Protein AF-A0A333ESK8-F1 (afdb_monomer_lite)

Structure (mmCIF, N/CA/C/O backbone):
data_AF-A0A333ESK8-F1
#
_entry.id   AF-A0A333ESK8-F1
#
loop_
_atom_site.group_PDB
_atom_site.id
_atom_site.type_symbol
_atom_site.label_atom_id
_atom_site.label_alt_id
_atom_site.label_comp_id
_atom_site.label_asym_id
_atom_site.label_entity_id
_atom_site.label_seq_id
_atom_site.pdbx_PDB_ins_code
_atom_site.Cartn_x
_atom_site.Cartn_y
_atom_site.Cartn_z
_atom_site.occupancy
_atom_site.B_iso_or_equiv
_atom_site.auth_seq_id
_atom_site.auth_comp_id
_atom_site.auth_asym_id
_atom_site.auth_atom_id
_atom_site.pdbx_PDB_model_num
ATOM 1 N N . MET A 1 1 ? -0.877 22.057 -12.486 1.00 54.62 1 MET A N 1
ATOM 2 C CA . MET A 1 1 ? -0.727 20.914 -11.568 1.00 54.62 1 MET A CA 1
ATOM 3 C C . MET A 1 1 ? -0.006 19.843 -12.353 1.00 54.62 1 MET A C 1
ATOM 5 O O . MET A 1 1 ? -0.466 19.534 -13.446 1.00 54.62 1 MET A O 1
ATOM 9 N N . SER A 1 2 ? 1.170 19.421 -11.895 1.00 64.38 2 SER A N 1
ATOM 10 C CA . SER A 1 2 ? 1.913 18.316 -12.502 1.00 64.38 2 SER A CA 1
ATOM 11 C C . SER A 1 2 ? 1.345 17.009 -11.970 1.00 64.38 2 SER A C 1
ATOM 13 O O . SER A 1 2 ? 1.291 16.817 -10.757 1.00 64.38 2 SER A O 1
ATOM 15 N N . ASN A 1 3 ? 0.920 16.129 -12.869 1.00 77.94 3 ASN A N 1
ATOM 16 C CA . ASN A 1 3 ? 0.515 14.783 -12.494 1.00 77.94 3 ASN A CA 1
ATOM 17 C C . ASN A 1 3 ? 1.762 13.898 -12.389 1.00 77.94 3 ASN A C 1
ATOM 19 O O . ASN A 1 3 ? 2.715 14.075 -13.147 1.00 77.94 3 ASN A O 1
ATOM 23 N N . MET A 1 4 ? 1.751 12.941 -11.467 1.00 85.19 4 MET A N 1
ATOM 24 C CA . MET A 1 4 ? 2.849 12.003 -11.239 1.00 85.19 4 MET A CA 1
ATOM 25 C C . MET A 1 4 ? 2.377 10.582 -11.544 1.00 85.19 4 MET A C 1
ATOM 27 O O . MET A 1 4 ? 1.439 10.087 -10.923 1.00 85.19 4 MET A O 1
ATOM 31 N N . THR A 1 5 ? 3.036 9.894 -12.480 1.00 90.50 5 THR A N 1
ATOM 32 C CA . THR A 1 5 ? 2.757 8.471 -12.726 1.00 90.50 5 THR A CA 1
ATOM 33 C C . THR A 1 5 ? 3.621 7.607 -11.816 1.00 90.50 5 THR A C 1
ATOM 35 O O . THR A 1 5 ? 4.844 7.536 -11.967 1.00 90.50 5 THR A O 1
ATOM 38 N N . VAL A 1 6 ? 2.974 6.905 -10.890 1.00 92.44 6 VAL A N 1
ATOM 39 C CA . VAL A 1 6 ? 3.626 5.976 -9.965 1.00 92.44 6 VAL A CA 1
ATOM 40 C C . VAL A 1 6 ? 3.300 4.553 -10.383 1.00 92.44 6 VAL A C 1
ATOM 42 O O . VAL A 1 6 ? 2.147 4.217 -10.648 1.00 92.44 6 VAL A O 1
ATOM 45 N N . SER A 1 7 ? 4.320 3.705 -10.451 1.00 94.69 7 SER A N 1
ATOM 46 C CA . SER A 1 7 ? 4.188 2.308 -10.851 1.00 94.69 7 SER A CA 1
ATOM 47 C C . SER A 1 7 ? 4.628 1.365 -9.740 1.00 94.69 7 SER A C 1
ATOM 49 O O . SER A 1 7 ? 5.655 1.570 -9.091 1.00 94.69 7 SER A O 1
ATOM 51 N N . PHE A 1 8 ? 3.858 0.299 -9.559 1.00 96.25 8 PHE A N 1
ATOM 52 C CA . PHE A 1 8 ? 4.016 -0.698 -8.509 1.00 96.25 8 PHE A CA 1
ATOM 53 C C . PHE A 1 8 ? 4.235 -2.081 -9.121 1.00 96.25 8 PHE A C 1
ATOM 55 O O . PHE A 1 8 ? 3.729 -2.380 -10.205 1.00 96.25 8 PHE A O 1
ATOM 62 N N . TYR A 1 9 ? 4.990 -2.938 -8.440 1.00 96.62 9 TYR A N 1
ATOM 63 C CA . TYR A 1 9 ? 5.193 -4.332 -8.841 1.00 96.62 9 TYR A CA 1
ATOM 64 C C . TYR A 1 9 ? 5.389 -5.243 -7.630 1.00 96.62 9 TYR A C 1
ATOM 66 O O . TYR A 1 9 ? 5.752 -4.794 -6.542 1.00 96.62 9 TYR A O 1
ATOM 74 N N . SER A 1 10 ? 5.180 -6.544 -7.828 1.00 96.50 10 SER A N 1
ATOM 75 C CA . SER A 1 10 ? 5.402 -7.553 -6.792 1.00 96.50 10 SER A CA 1
ATOM 76 C C . SER A 1 10 ? 6.875 -7.964 -6.728 1.00 96.50 10 SER A C 1
ATOM 78 O O . SER A 1 10 ? 7.377 -8.612 -7.651 1.00 96.50 10 SER A O 1
ATOM 80 N N . LYS A 1 11 ? 7.560 -7.652 -5.623 1.00 94.88 11 LYS A N 1
ATOM 81 C CA . LYS A 1 11 ? 8.928 -8.126 -5.337 1.00 94.88 11 LYS A CA 1
ATOM 82 C C . LYS A 1 11 ? 8.996 -9.637 -5.153 1.00 94.88 11 LYS A C 1
ATOM 84 O O . LYS A 1 11 ? 10.021 -10.233 -5.438 1.00 94.88 11 LYS A O 1
ATOM 89 N N . LYS A 1 12 ? 7.886 -10.269 -4.761 1.00 93.69 12 LYS A N 1
ATOM 90 C CA . LYS A 1 12 ? 7.776 -11.732 -4.680 1.00 93.69 12 LYS A CA 1
ATOM 91 C C . LYS A 1 12 ? 7.987 -12.416 -6.037 1.00 93.69 12 LYS A C 1
ATOM 93 O O . LYS A 1 12 ? 8.442 -13.554 -6.084 1.00 93.69 12 LYS A O 1
ATOM 98 N N . HIS A 1 13 ? 7.610 -11.747 -7.127 1.00 93.75 13 HIS A N 1
ATOM 99 C CA . HIS A 1 13 ? 7.699 -12.289 -8.486 1.00 93.75 13 HIS A CA 1
ATOM 100 C C . HIS A 1 13 ? 8.826 -11.663 -9.313 1.00 93.75 13 HIS A C 1
ATOM 102 O O . HIS A 1 13 ? 9.307 -12.286 -10.260 1.00 93.75 13 HIS A O 1
ATOM 108 N N . HIS A 1 14 ? 9.253 -10.448 -8.965 1.00 94.81 14 HIS A N 1
ATOM 109 C CA . HIS A 1 14 ? 10.274 -9.706 -9.691 1.00 94.81 14 HIS A CA 1
ATOM 110 C C . HIS A 1 14 ? 11.225 -9.003 -8.720 1.00 94.81 14 HIS A C 1
ATOM 112 O O . HIS A 1 14 ? 10.871 -7.988 -8.133 1.00 94.81 14 HIS A O 1
ATOM 118 N N . ASP A 1 15 ? 12.469 -9.470 -8.631 1.00 89.81 15 ASP A N 1
ATOM 119 C CA . ASP A 1 15 ? 13.470 -8.899 -7.713 1.00 89.81 15 ASP A CA 1
ATOM 120 C C . ASP A 1 15 ? 13.946 -7.488 -8.111 1.00 89.81 15 ASP A C 1
ATOM 122 O O . ASP A 1 15 ? 14.609 -6.797 -7.340 1.00 89.81 15 ASP A O 1
ATOM 126 N N . THR A 1 16 ? 13.646 -7.047 -9.339 1.00 92.00 16 THR A N 1
ATOM 127 C CA . THR A 1 16 ? 14.070 -5.746 -9.874 1.00 92.00 16 THR A CA 1
ATOM 128 C C . THR A 1 16 ? 12.975 -5.087 -10.707 1.00 92.00 16 THR A C 1
ATOM 130 O O . THR A 1 16 ? 12.197 -5.761 -11.387 1.00 92.00 16 THR A O 1
ATOM 133 N N . VAL A 1 17 ? 12.995 -3.750 -10.747 1.00 91.88 17 VAL A N 1
ATOM 134 C CA . VAL A 1 17 ? 12.129 -2.935 -11.619 1.00 91.88 17 VAL A CA 1
ATOM 135 C C . VAL A 1 17 ? 12.265 -3.361 -13.086 1.00 91.88 17 VAL A C 1
ATOM 137 O O . VAL A 1 17 ? 11.268 -3.541 -13.777 1.00 91.88 17 VAL A O 1
ATOM 140 N N . ALA A 1 18 ? 13.495 -3.592 -13.560 1.00 93.56 18 ALA A N 1
ATOM 141 C CA . ALA A 1 18 ? 13.752 -3.997 -14.943 1.00 93.56 18 ALA A CA 1
ATOM 142 C C . ALA A 1 18 ? 13.091 -5.342 -15.297 1.00 93.56 18 ALA A C 1
ATOM 144 O O . ALA A 1 18 ? 12.547 -5.491 -16.393 1.00 93.56 18 ALA A O 1
ATOM 145 N N . SER A 1 19 ? 13.101 -6.306 -14.368 1.00 95.56 19 SER A N 1
ATOM 146 C CA . SER A 1 19 ? 12.408 -7.591 -14.536 1.00 95.56 19 SER A CA 1
ATOM 147 C C . SER A 1 19 ? 10.894 -7.398 -14.646 1.00 95.56 19 SER A C 1
ATOM 149 O O . SER A 1 19 ? 10.279 -7.925 -15.576 1.00 95.56 19 SER A O 1
ATOM 151 N N . ALA A 1 20 ? 10.308 -6.584 -13.763 1.00 94.62 20 ALA A N 1
ATOM 152 C CA . ALA A 1 20 ? 8.876 -6.289 -13.775 1.00 94.62 20 ALA A CA 1
ATOM 153 C C . ALA A 1 20 ? 8.439 -5.577 -15.068 1.00 94.62 20 ALA A C 1
ATOM 155 O O . ALA A 1 20 ? 7.462 -5.988 -15.696 1.00 94.62 20 ALA A O 1
ATOM 156 N N . ILE A 1 21 ? 9.196 -4.570 -15.522 1.00 92.56 21 ILE A N 1
ATOM 157 C CA . ILE A 1 21 ? 8.933 -3.851 -16.780 1.00 92.56 21 ILE A CA 1
ATOM 158 C C . ILE A 1 21 ? 9.018 -4.806 -17.975 1.00 92.56 21 ILE A C 1
ATOM 160 O O . ILE A 1 21 ? 8.114 -4.837 -18.810 1.00 92.56 21 ILE A O 1
ATOM 164 N N . LYS A 1 22 ? 10.074 -5.626 -18.051 1.00 95.19 22 LYS A N 1
ATOM 165 C CA . LYS A 1 22 ? 10.255 -6.596 -19.143 1.00 95.19 22 LYS A CA 1
ATOM 166 C C . LYS A 1 22 ? 9.101 -7.600 -19.212 1.00 95.19 22 LYS A C 1
ATOM 168 O O . LYS A 1 22 ? 8.683 -7.969 -20.307 1.00 95.19 22 LYS A O 1
ATOM 173 N N . ALA A 1 23 ? 8.591 -8.021 -18.058 1.00 95.06 23 ALA A N 1
ATOM 174 C CA . ALA A 1 23 ? 7.456 -8.930 -17.948 1.00 95.06 23 ALA A CA 1
ATOM 175 C C . ALA A 1 23 ? 6.088 -8.246 -18.125 1.00 95.06 23 ALA A C 1
ATOM 177 O O . ALA A 1 23 ? 5.079 -8.944 -18.175 1.00 95.06 23 ALA A O 1
ATOM 178 N N . ARG A 1 24 ? 6.038 -6.906 -18.228 1.00 92.50 24 ARG A N 1
ATOM 179 C CA . ARG A 1 24 ? 4.799 -6.104 -18.200 1.00 92.50 24 ARG A CA 1
ATOM 180 C C . ARG A 1 24 ? 3.956 -6.371 -16.945 1.00 92.50 24 ARG A C 1
ATOM 182 O O . ARG A 1 24 ? 2.731 -6.362 -16.998 1.00 92.50 24 ARG A O 1
ATOM 189 N N . ALA A 1 25 ? 4.625 -6.616 -15.822 1.00 93.88 25 ALA A N 1
ATOM 190 C CA . ALA A 1 25 ? 4.029 -6.984 -14.541 1.00 93.88 25 ALA A CA 1
ATOM 191 C C . ALA A 1 25 ? 4.003 -5.795 -13.564 1.00 93.88 25 ALA A C 1
ATOM 193 O O . ALA A 1 25 ? 4.338 -5.922 -12.386 1.00 93.88 25 ALA A O 1
ATOM 194 N N . THR A 1 26 ? 3.652 -4.617 -14.078 1.00 93.94 26 THR A N 1
ATOM 195 C CA . THR A 1 26 ? 3.567 -3.371 -13.313 1.00 93.94 26 THR A CA 1
ATOM 196 C C . THR A 1 26 ? 2.137 -2.859 -13.323 1.00 93.94 26 THR A C 1
ATOM 198 O O . THR A 1 26 ? 1.468 -2.924 -14.352 1.00 93.94 26 THR A O 1
ATOM 201 N N . SER A 1 27 ? 1.685 -2.311 -12.201 1.00 94.44 27 SER A N 1
ATOM 202 C CA . SER A 1 27 ? 0.413 -1.595 -12.110 1.00 94.44 27 SER A CA 1
ATOM 203 C C . SER A 1 27 ? 0.694 -0.122 -11.852 1.00 94.44 27 SER A C 1
ATOM 205 O O . SER A 1 27 ? 1.394 0.209 -10.898 1.00 94.44 27 SER A O 1
ATOM 207 N N . SER A 1 28 ? 0.190 0.751 -12.718 1.00 93.62 28 SER A N 1
ATOM 208 C CA . SER A 1 28 ? 0.485 2.184 -12.682 1.00 93.62 28 SER A CA 1
ATOM 209 C C . SER A 1 28 ? -0.768 2.983 -12.355 1.00 93.62 28 SER A C 1
ATOM 211 O O . SER A 1 28 ? -1.856 2.647 -12.824 1.00 93.62 28 SER A O 1
ATOM 213 N N . ILE A 1 29 ? -0.601 4.044 -11.573 1.00 92.69 29 ILE A N 1
ATOM 214 C CA . ILE A 1 29 ? -1.641 5.024 -11.259 1.00 92.69 29 ILE A CA 1
ATOM 215 C C . ILE A 1 29 ? -1.105 6.429 -11.531 1.00 92.69 29 ILE A C 1
ATOM 217 O O . ILE A 1 29 ? 0.093 6.688 -11.395 1.00 92.69 29 ILE A O 1
ATOM 221 N N . GLU A 1 30 ? -2.002 7.328 -11.913 1.00 90.69 30 GLU A N 1
ATOM 222 C CA . GLU A 1 30 ? -1.710 8.747 -12.071 1.00 90.69 30 GLU A CA 1
ATOM 223 C C . GLU A 1 30 ? -2.202 9.489 -10.826 1.00 90.69 30 GLU A C 1
ATOM 225 O O . GLU A 1 30 ? -3.376 9.394 -10.461 1.00 90.69 30 GLU A O 1
ATOM 230 N N . LEU A 1 31 ? -1.290 10.186 -10.154 1.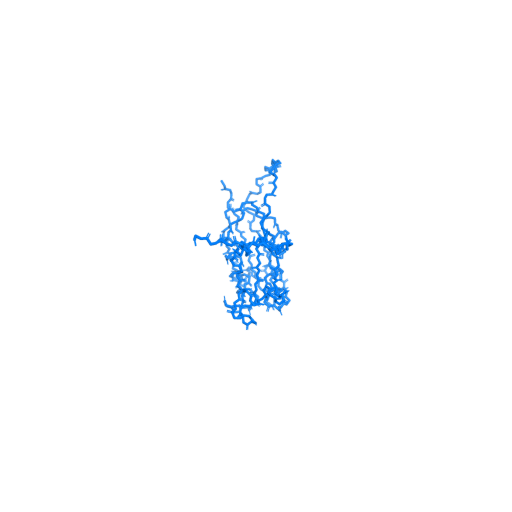00 86.69 31 LEU A N 1
ATOM 231 C CA . LEU A 1 31 ? -1.576 11.019 -8.993 1.00 86.69 31 LEU A CA 1
ATOM 232 C C . LEU A 1 31 ? -1.643 12.482 -9.429 1.00 86.69 31 LEU A C 1
ATOM 234 O O . LEU A 1 31 ? -0.827 12.938 -10.231 1.00 86.69 31 LEU A O 1
ATOM 238 N N . LEU A 1 32 ? -2.618 13.212 -8.897 1.00 84.88 32 LEU A N 1
ATOM 239 C CA . LEU A 1 32 ? -2.761 14.656 -9.087 1.00 84.88 32 LEU A CA 1
ATOM 240 C C . LEU A 1 32 ? -1.795 15.425 -8.178 1.00 84.88 32 LEU A C 1
ATOM 242 O O . LEU A 1 32 ? -1.419 16.559 -8.478 1.00 84.88 32 LEU A O 1
ATOM 246 N N . CYS A 1 33 ? -1.408 14.810 -7.060 1.00 80.31 33 CYS A N 1
ATOM 247 C CA . CYS A 1 33 ? -0.333 15.263 -6.194 1.00 80.31 33 CYS A CA 1
ATOM 248 C C . CYS A 1 33 ? 1.015 14.633 -6.584 1.00 80.31 33 CYS A C 1
ATOM 250 O O . CYS A 1 33 ? 1.096 13.655 -7.325 1.00 80.31 33 CYS A O 1
ATOM 252 N N . SER A 1 34 ? 2.102 15.204 -6.066 1.00 82.56 34 SER A N 1
ATOM 253 C CA . SER A 1 34 ? 3.463 14.689 -6.253 1.00 82.56 34 SER A CA 1
ATOM 254 C C . SER A 1 34 ? 4.054 14.287 -4.898 1.00 82.56 34 SER A C 1
ATOM 256 O O . SER A 1 34 ? 4.877 15.025 -4.352 1.00 82.56 34 SER A O 1
ATOM 258 N N . PRO A 1 35 ? 3.599 13.168 -4.296 1.00 82.19 35 PRO A N 1
ATOM 259 C CA . PRO A 1 35 ? 4.137 12.721 -3.024 1.00 82.19 35 PRO A CA 1
ATOM 260 C C . PRO A 1 35 ? 5.604 12.334 -3.178 1.00 82.19 35 PRO A C 1
ATOM 262 O O . PRO A 1 35 ? 6.049 11.835 -4.215 1.00 82.19 35 PRO A O 1
ATOM 265 N N . THR A 1 36 ? 6.367 12.518 -2.110 1.00 85.06 36 THR A N 1
ATOM 266 C CA . THR A 1 36 ? 7.744 12.035 -2.064 1.00 85.06 36 THR A CA 1
ATOM 267 C C . THR A 1 36 ? 7.774 10.507 -2.138 1.00 85.06 36 THR A C 1
ATOM 269 O O . THR A 1 36 ? 6.868 9.815 -1.665 1.00 85.06 36 THR A O 1
ATOM 272 N N . LEU A 1 37 ? 8.869 9.952 -2.665 1.00 86.06 37 LEU A N 1
ATOM 273 C CA . LEU A 1 37 ? 9.073 8.501 -2.669 1.00 86.06 37 LEU A CA 1
ATOM 274 C C . LEU A 1 37 ? 9.016 7.906 -1.250 1.00 86.06 37 LEU A C 1
ATOM 276 O O . LEU A 1 37 ? 8.505 6.806 -1.069 1.00 86.06 37 LEU A O 1
ATOM 280 N N . ASN A 1 38 ? 9.488 8.644 -0.240 1.00 86.06 38 ASN A N 1
ATOM 281 C CA . ASN A 1 38 ? 9.429 8.209 1.155 1.00 86.06 38 ASN A CA 1
ATOM 282 C C . ASN A 1 38 ? 7.984 8.072 1.646 1.00 86.06 38 ASN A C 1
ATOM 284 O O . ASN A 1 38 ? 7.647 7.036 2.210 1.00 86.06 38 ASN A O 1
ATOM 288 N N . GLN A 1 39 ? 7.118 9.050 1.362 1.00 87.19 39 GLN A N 1
ATOM 289 C CA . GLN A 1 39 ? 5.689 8.959 1.691 1.00 87.19 39 GLN A CA 1
ATOM 290 C C . GLN A 1 39 ? 5.037 7.749 1.011 1.00 87.19 39 GLN A C 1
ATOM 292 O O . GLN A 1 39 ? 4.318 6.994 1.658 1.00 87.19 39 GLN A O 1
ATOM 297 N N . LEU A 1 40 ? 5.321 7.509 -0.274 1.00 91.25 40 LEU A N 1
ATOM 298 C CA . LEU A 1 40 ? 4.797 6.344 -1.001 1.00 91.25 40 LEU A CA 1
ATOM 299 C C . LEU A 1 40 ? 5.258 5.010 -0.387 1.00 91.25 40 LEU A C 1
ATOM 301 O O . LEU A 1 40 ? 4.475 4.059 -0.299 1.00 91.25 40 LEU A O 1
ATOM 305 N N . LEU A 1 41 ? 6.516 4.931 0.054 1.00 91.81 41 LEU A N 1
ATOM 306 C CA . LEU A 1 41 ? 7.063 3.752 0.728 1.00 91.81 41 LEU A CA 1
ATOM 307 C C . LEU A 1 41 ? 6.432 3.538 2.107 1.00 91.81 41 LEU A C 1
ATOM 309 O O . LEU A 1 41 ? 6.065 2.409 2.432 1.00 91.81 41 LEU A O 1
ATOM 313 N N . GLU A 1 42 ? 6.278 4.597 2.899 1.00 91.94 42 GLU A N 1
ATOM 314 C CA . GLU A 1 42 ? 5.599 4.550 4.198 1.00 91.94 42 GLU A CA 1
ATOM 315 C C . GLU A 1 42 ? 4.146 4.096 4.047 1.00 91.94 42 GLU A C 1
ATOM 317 O O . GLU A 1 42 ? 3.734 3.152 4.720 1.00 91.94 42 GLU A O 1
ATOM 322 N N . LEU A 1 43 ? 3.410 4.670 3.091 1.00 93.62 43 LEU A N 1
ATOM 323 C CA . LEU A 1 43 ? 2.046 4.266 2.745 1.00 93.62 43 LEU A CA 1
ATOM 324 C C . LEU A 1 43 ? 1.967 2.775 2.413 1.00 93.62 43 LEU A C 1
ATOM 326 O O . LEU A 1 43 ? 1.175 2.037 3.000 1.00 93.62 43 LEU A O 1
ATOM 330 N N . THR A 1 44 ? 2.832 2.317 1.510 1.00 95.25 44 THR A N 1
ATOM 331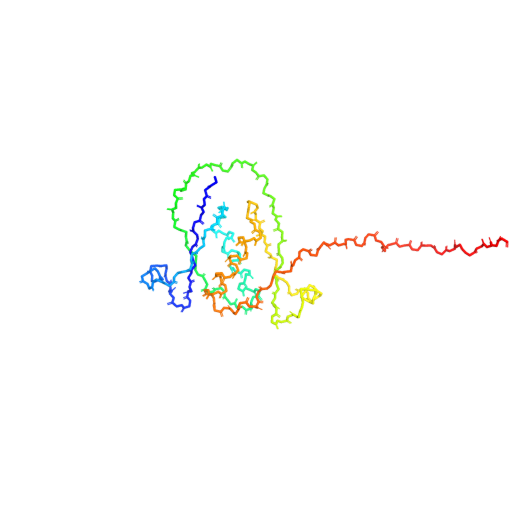 C CA . THR A 1 44 ? 2.876 0.916 1.074 1.00 95.25 44 THR A CA 1
ATOM 332 C C . THR A 1 44 ? 3.184 -0.029 2.239 1.00 95.25 44 THR A C 1
ATOM 334 O O . THR A 1 44 ? 2.544 -1.075 2.376 1.00 95.25 44 THR A O 1
ATOM 337 N N . ASN A 1 45 ? 4.121 0.349 3.116 1.00 95.75 45 ASN A N 1
ATOM 338 C CA . ASN A 1 45 ? 4.443 -0.404 4.327 1.00 95.75 45 ASN A CA 1
ATOM 339 C C . ASN A 1 45 ? 3.244 -0.488 5.275 1.00 95.75 45 ASN A C 1
ATOM 341 O O . ASN A 1 45 ? 2.906 -1.581 5.728 1.00 95.75 45 ASN A O 1
ATOM 345 N N . SER A 1 46 ? 2.582 0.636 5.552 1.00 95.38 46 SER A N 1
ATOM 346 C CA . SER A 1 46 ? 1.416 0.684 6.436 1.00 95.38 46 SER A CA 1
ATOM 347 C C . SER A 1 46 ? 0.247 -0.147 5.906 1.00 95.38 46 SER A C 1
ATOM 349 O O . SER A 1 46 ? -0.415 -0.829 6.685 1.00 95.38 46 SER A O 1
ATOM 351 N N . ILE A 1 47 ? 0.014 -0.153 4.591 1.00 96.56 47 ILE A N 1
ATOM 352 C CA . ILE A 1 47 ? -1.021 -0.983 3.957 1.00 96.56 47 ILE A CA 1
ATOM 353 C C . ILE A 1 47 ? -0.708 -2.474 4.146 1.00 96.56 47 ILE A C 1
ATOM 355 O O . ILE A 1 47 ? -1.563 -3.229 4.612 1.00 96.56 47 ILE A O 1
ATOM 359 N N . CYS A 1 48 ? 0.528 -2.897 3.861 1.00 96.31 48 CYS A N 1
ATOM 360 C CA . CYS A 1 48 ? 0.949 -4.289 4.056 1.00 96.31 48 CYS A CA 1
ATOM 361 C C . CYS A 1 48 ? 0.872 -4.708 5.534 1.00 96.31 48 CYS A C 1
ATOM 363 O O . CYS A 1 48 ? 0.362 -5.783 5.855 1.00 96.31 48 CYS A O 1
ATOM 365 N N . GLN A 1 49 ? 1.300 -3.830 6.446 1.00 95.81 49 GLN A N 1
ATOM 366 C CA . GLN A 1 49 ? 1.209 -4.053 7.888 1.00 95.81 49 GLN A CA 1
ATOM 367 C C . GLN A 1 49 ? -0.245 -4.203 8.348 1.00 95.81 49 GLN A C 1
ATOM 369 O O . GLN A 1 49 ? -0.545 -5.115 9.119 1.00 95.81 49 GLN A O 1
ATOM 374 N N . CYS A 1 50 ? -1.150 -3.357 7.853 1.00 96.06 50 CYS A N 1
ATOM 375 C CA . CYS A 1 50 ? -2.581 -3.445 8.136 1.00 96.06 50 CYS A CA 1
ATOM 376 C C . CYS A 1 50 ? -3.167 -4.790 7.670 1.00 96.06 50 CYS A C 1
ATOM 378 O O . CYS A 1 50 ? -3.915 -5.447 8.399 1.00 96.06 50 CYS A O 1
ATOM 380 N N . ALA A 1 51 ? -2.761 -5.262 6.490 1.00 95.75 51 ALA A N 1
ATOM 381 C CA . ALA A 1 51 ? -3.130 -6.584 5.991 1.00 95.75 51 ALA A CA 1
ATOM 382 C C . ALA A 1 51 ? -2.488 -7.743 6.784 1.00 95.75 51 ALA A C 1
ATOM 384 O O . ALA A 1 51 ? -2.956 -8.879 6.707 1.00 95.75 51 ALA A O 1
ATOM 385 N N . GLY A 1 52 ? -1.467 -7.465 7.600 1.00 94.56 52 GLY A N 1
ATOM 386 C CA . GLY A 1 52 ? -0.762 -8.454 8.412 1.00 94.56 52 GLY A CA 1
ATOM 387 C C . GLY A 1 52 ? 0.291 -9.243 7.636 1.00 94.56 52 GLY A C 1
ATOM 388 O O . GLY A 1 52 ? 0.553 -10.393 7.989 1.00 94.56 52 GLY A O 1
ATOM 389 N N . ILE A 1 53 ? 0.871 -8.646 6.593 1.00 94.62 53 ILE A N 1
ATOM 390 C CA . ILE A 1 53 ? 1.912 -9.254 5.759 1.00 94.62 53 ILE A CA 1
ATOM 391 C C . ILE A 1 53 ? 3.163 -8.370 5.687 1.00 94.62 53 ILE A C 1
ATOM 393 O O . ILE A 1 53 ? 3.127 -7.172 5.966 1.00 94.62 53 ILE A O 1
ATOM 397 N N . GLU A 1 54 ? 4.284 -8.965 5.289 1.00 93.56 54 GLU A N 1
ATOM 398 C CA . GLU A 1 54 ? 5.504 -8.218 4.978 1.00 93.56 54 GLU A CA 1
ATOM 399 C C . GLU A 1 54 ? 5.341 -7.427 3.670 1.00 93.56 54 GLU A C 1
ATOM 401 O O . GLU A 1 54 ? 4.691 -7.894 2.731 1.00 93.56 54 GLU A O 1
ATOM 406 N N . ASN A 1 55 ? 5.950 -6.239 3.586 1.00 93.06 55 ASN A N 1
ATOM 407 C CA . ASN A 1 55 ? 5.934 -5.460 2.352 1.00 93.06 55 ASN A CA 1
ATOM 408 C C . ASN A 1 55 ? 6.768 -6.142 1.257 1.00 93.06 55 ASN A C 1
ATOM 410 O O . ASN A 1 55 ? 7.998 -6.094 1.257 1.00 93.06 55 ASN A O 1
ATOM 414 N N . GLN A 1 56 ? 6.067 -6.704 0.278 1.00 92.06 56 GLN A N 1
ATOM 415 C CA . GLN A 1 56 ? 6.633 -7.326 -0.917 1.00 92.06 56 GLN A CA 1
ATOM 416 C C . GLN A 1 56 ? 6.314 -6.516 -2.184 1.00 92.06 56 GLN A C 1
ATOM 418 O O . GLN A 1 56 ? 6.246 -7.069 -3.280 1.00 92.06 56 GLN A O 1
ATOM 423 N N . VAL A 1 57 ? 6.114 -5.202 -2.057 1.00 95.94 57 VAL A N 1
ATOM 424 C CA . VAL A 1 57 ? 5.808 -4.286 -3.162 1.00 95.94 57 VAL A CA 1
ATOM 425 C C . VAL A 1 57 ? 7.009 -3.388 -3.451 1.00 95.94 57 VAL A C 1
ATOM 427 O O . VAL A 1 57 ? 7.679 -2.852 -2.559 1.00 95.94 57 VAL A O 1
ATOM 430 N N . GLY A 1 58 ? 7.336 -3.264 -4.731 1.00 94.50 58 GLY A N 1
ATOM 431 C CA . GLY A 1 58 ? 8.302 -2.305 -5.244 1.00 94.50 58 GLY A CA 1
ATOM 432 C C . GLY A 1 58 ? 7.596 -1.142 -5.923 1.00 94.50 58 GLY A C 1
ATOM 433 O O . GLY A 1 58 ? 6.538 -1.323 -6.516 1.00 94.50 58 GLY A O 1
ATOM 434 N N . ILE A 1 59 ? 8.200 0.041 -5.830 1.00 93.62 59 ILE A N 1
ATOM 435 C CA . ILE A 1 59 ? 7.675 1.293 -6.381 1.00 93.62 59 ILE A CA 1
ATOM 436 C C . ILE A 1 59 ? 8.739 1.874 -7.305 1.00 93.62 59 ILE A C 1
ATOM 438 O O . ILE A 1 59 ? 9.926 1.848 -6.972 1.00 93.62 59 ILE A O 1
ATOM 442 N N . PHE A 1 60 ? 8.325 2.400 -8.449 1.00 90.88 60 PHE A N 1
ATOM 443 C CA . PHE A 1 60 ? 9.152 3.278 -9.264 1.00 90.88 60 PHE A CA 1
ATOM 444 C C . PHE A 1 60 ? 8.298 4.386 -9.871 1.00 90.88 60 PHE A C 1
ATOM 446 O O . PHE A 1 60 ? 7.109 4.213 -10.141 1.00 90.88 60 PHE A O 1
ATOM 453 N N . VAL A 1 61 ? 8.925 5.534 -10.075 1.00 85.75 61 VAL A N 1
ATOM 454 C CA . VAL A 1 61 ? 8.307 6.716 -10.668 1.00 85.75 61 VAL A CA 1
ATOM 455 C C . VAL A 1 61 ? 8.910 6.863 -12.054 1.00 85.75 61 VAL A C 1
ATOM 457 O O . VAL A 1 61 ? 10.131 6.813 -12.196 1.00 85.75 61 VAL A O 1
ATOM 460 N N . ALA A 1 62 ? 8.069 6.967 -13.079 1.00 72.19 62 ALA A N 1
ATOM 461 C CA . ALA A 1 62 ? 8.553 7.332 -14.401 1.00 72.19 62 ALA A CA 1
ATOM 462 C C . ALA A 1 62 ? 8.746 8.852 -14.397 1.00 72.19 62 ALA A C 1
ATOM 464 O O . ALA A 1 62 ? 7.765 9.567 -14.211 1.00 72.19 62 ALA A O 1
ATOM 465 N N . ASP A 1 63 ? 9.987 9.328 -14.537 1.00 55.31 63 ASP A N 1
ATOM 466 C CA . ASP A 1 63 ? 10.299 10.761 -14.597 1.00 55.31 63 ASP A CA 1
ATOM 467 C C . ASP A 1 63 ? 9.465 11.432 -15.702 1.00 55.31 63 ASP A C 1
ATOM 469 O O . ASP A 1 63 ? 9.758 11.309 -16.891 1.00 55.31 63 ASP A O 1
ATOM 473 N N . SER A 1 64 ? 8.412 12.145 -15.312 1.00 46.19 64 SER A N 1
ATOM 474 C CA . SER A 1 64 ? 7.890 13.272 -16.073 1.00 46.19 64 SER A CA 1
ATOM 475 C C . SER A 1 64 ? 8.510 14.502 -15.434 1.00 46.19 64 SER A C 1
ATOM 477 O O . SER A 1 64 ? 8.157 14.795 -14.295 1.00 46.19 64 SER A O 1
ATOM 479 N N . ASP A 1 65 ? 9.480 15.113 -16.119 1.00 48.72 65 ASP A N 1
ATOM 480 C CA . ASP A 1 65 ? 10.159 16.371 -15.787 1.00 48.72 65 ASP A CA 1
ATOM 481 C C . ASP A 1 65 ? 9.979 16.814 -14.330 1.00 48.72 65 ASP A C 1
ATOM 483 O O . ASP A 1 65 ? 8.988 17.456 -13.978 1.00 48.72 65 ASP A O 1
ATOM 487 N N . THR A 1 66 ? 10.946 16.474 -13.472 1.00 45.72 66 THR A N 1
ATOM 488 C CA . THR A 1 66 ? 11.057 17.082 -12.145 1.00 45.72 66 THR A CA 1
ATOM 489 C C . THR A 1 66 ? 11.252 18.580 -12.336 1.00 45.72 66 THR A C 1
ATOM 491 O O . THR A 1 66 ? 12.378 19.064 -12.485 1.00 45.72 66 THR A O 1
ATOM 494 N N . ASP A 1 67 ? 10.148 19.315 -12.384 1.00 43.78 67 ASP A N 1
ATOM 495 C CA . ASP A 1 67 ? 10.157 20.757 -12.289 1.00 43.78 67 ASP A CA 1
ATOM 496 C C . ASP A 1 67 ? 10.717 21.055 -10.896 1.00 43.78 67 ASP A C 1
ATOM 498 O O . ASP A 1 67 ? 10.050 20.863 -9.877 1.00 43.78 67 ASP A O 1
ATOM 502 N N . ASN A 1 68 ? 11.999 21.428 -10.845 1.00 42.12 68 ASN A N 1
ATOM 503 C CA . ASN A 1 68 ? 12.739 21.807 -9.639 1.00 42.12 68 ASN A CA 1
ATOM 504 C C . ASN A 1 68 ? 12.240 23.163 -9.110 1.00 42.12 68 ASN A C 1
ATOM 506 O O . ASN A 1 68 ? 13.019 24.055 -8.771 1.00 42.12 68 ASN A O 1
ATOM 510 N N . SER A 1 69 ? 10.925 23.342 -9.056 1.00 46.88 69 SER A N 1
ATOM 511 C CA . SER A 1 69 ? 10.306 24.406 -8.297 1.00 46.88 69 SER A CA 1
ATOM 512 C C . SER A 1 69 ? 10.581 24.092 -6.834 1.00 46.88 69 SER A C 1
ATOM 514 O O . SER A 1 69 ? 10.006 23.161 -6.272 1.00 46.88 69 SER A O 1
ATOM 516 N N . ALA A 1 70 ? 11.524 24.825 -6.237 1.00 47.97 70 ALA A N 1
ATOM 517 C CA . ALA A 1 70 ? 11.769 24.768 -4.804 1.00 47.97 70 ALA A CA 1
ATOM 518 C C . ALA A 1 70 ? 10.412 24.823 -4.083 1.00 47.97 70 ALA A C 1
ATOM 520 O O . ALA A 1 70 ? 9.608 25.699 -4.428 1.00 47.97 70 ALA A O 1
ATOM 521 N N . PRO A 1 71 ? 10.119 23.911 -3.136 1.00 50.75 71 PRO A N 1
ATOM 522 C CA . PRO A 1 71 ? 8.882 23.998 -2.386 1.00 50.75 71 PRO A CA 1
ATOM 523 C C . PRO A 1 71 ? 8.904 25.353 -1.682 1.00 50.75 71 PRO A C 1
ATOM 525 O O . PRO A 1 71 ? 9.709 25.584 -0.781 1.00 50.75 71 PRO A O 1
ATOM 528 N N . GLY A 1 72 ? 8.062 26.285 -2.139 1.00 48.38 72 GLY A N 1
ATOM 529 C CA . GLY A 1 72 ? 7.710 27.430 -1.314 1.00 48.38 72 GLY A CA 1
ATOM 530 C C . GLY A 1 72 ? 7.241 26.870 0.023 1.00 48.38 72 GLY A C 1
ATOM 531 O O . GLY A 1 72 ? 6.603 25.818 0.029 1.00 48.38 72 GLY A O 1
ATOM 532 N N . GLU A 1 73 ? 7.609 27.509 1.134 1.00 45.19 73 GLU A N 1
ATOM 533 C CA . GLU A 1 73 ? 7.198 27.099 2.481 1.00 45.19 73 GLU A CA 1
ATOM 534 C C . GLU A 1 73 ? 5.664 27.040 2.568 1.00 45.19 73 GLU A C 1
ATOM 536 O O . GLU A 1 73 ? 4.989 27.996 2.942 1.00 45.19 73 GLU A O 1
ATOM 541 N N . GLN A 1 74 ? 5.094 25.904 2.183 1.00 50.69 74 GLN A N 1
ATOM 542 C CA . GLN A 1 74 ? 3.754 25.504 2.540 1.00 50.69 74 GLN A CA 1
ATOM 543 C C . GLN A 1 74 ? 3.913 24.755 3.847 1.00 50.69 74 GLN A C 1
ATOM 545 O O . GLN A 1 74 ? 4.636 23.763 3.915 1.00 50.69 74 GLN A O 1
ATOM 550 N N . VAL A 1 75 ? 3.271 25.261 4.897 1.00 50.44 75 VAL A N 1
ATOM 551 C CA . VAL A 1 75 ? 3.090 24.495 6.127 1.00 50.44 75 VAL A CA 1
ATOM 552 C C . VAL A 1 75 ? 2.314 23.241 5.716 1.00 50.44 75 VAL A C 1
ATOM 554 O O . VAL A 1 75 ? 1.169 23.381 5.281 1.00 50.44 75 VAL A O 1
ATOM 557 N N . PRO A 1 76 ? 2.918 22.041 5.766 1.00 57.47 76 PRO A N 1
ATOM 558 C CA . PRO A 1 76 ? 2.235 20.844 5.318 1.00 57.47 76 PRO A CA 1
ATOM 559 C C . PRO A 1 76 ? 1.103 20.561 6.299 1.00 57.47 76 PRO A C 1
ATOM 561 O O . PRO A 1 76 ? 1.334 20.295 7.480 1.00 57.47 76 PRO A O 1
ATOM 564 N N . ASN A 1 77 ? -0.135 20.645 5.822 1.00 67.25 77 ASN A N 1
ATOM 565 C CA . ASN A 1 77 ? -1.270 20.125 6.565 1.00 67.25 77 ASN A CA 1
ATOM 566 C C . ASN A 1 77 ? -1.248 18.602 6.423 1.00 67.25 77 ASN A C 1
ATOM 568 O O . ASN A 1 77 ? -1.655 18.044 5.403 1.00 67.25 77 ASN A O 1
ATOM 572 N N . THR A 1 78 ? -0.740 17.926 7.447 1.00 75.69 78 THR A N 1
ATOM 573 C CA . THR A 1 78 ? -0.762 16.465 7.510 1.00 75.69 78 THR A CA 1
ATOM 574 C C . THR A 1 78 ? -2.091 15.993 8.087 1.00 75.69 78 THR A C 1
ATOM 576 O O . THR A 1 78 ? -2.448 16.323 9.220 1.00 75.69 78 THR A O 1
ATOM 579 N N . HIS A 1 79 ? -2.793 15.149 7.342 1.00 77.25 79 HIS A N 1
ATOM 580 C CA . HIS A 1 79 ? -3.995 14.463 7.795 1.00 77.25 79 HIS A CA 1
ATOM 581 C C . HIS A 1 79 ? -3.656 13.032 8.208 1.00 77.25 79 HIS A C 1
ATOM 583 O O . HIS A 1 79 ? -2.854 12.353 7.570 1.00 77.25 79 HIS A O 1
ATOM 589 N N . ALA A 1 80 ? -4.266 12.560 9.293 1.00 83.56 80 ALA A N 1
ATOM 590 C CA . ALA A 1 80 ? -4.159 11.167 9.699 1.00 83.56 80 ALA A CA 1
ATOM 591 C C . ALA A 1 80 ? -5.365 10.383 9.183 1.00 83.56 80 ALA A C 1
ATOM 593 O O . ALA A 1 80 ? -6.507 10.733 9.477 1.00 83.56 80 ALA A O 1
ATOM 594 N N . VAL A 1 81 ? -5.098 9.293 8.473 1.00 86.56 81 VAL A N 1
ATOM 595 C CA . VAL A 1 81 ? -6.089 8.281 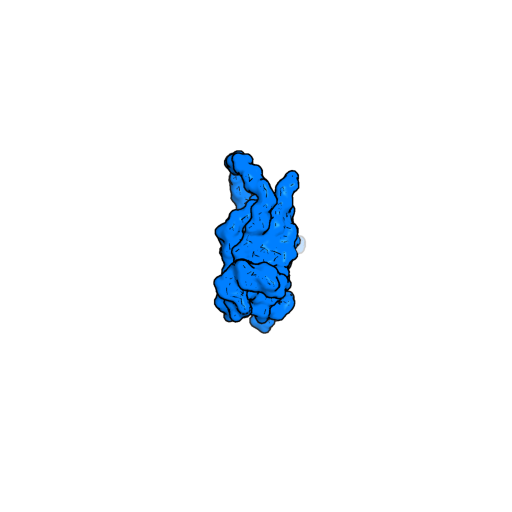8.107 1.00 86.56 81 VAL A CA 1
ATOM 596 C C . VAL A 1 81 ? -5.774 7.003 8.875 1.00 86.56 81 VAL A C 1
ATOM 598 O O . VAL A 1 81 ? -4.610 6.668 9.095 1.00 86.56 81 VAL A O 1
ATOM 601 N N . TRP A 1 82 ? -6.800 6.289 9.323 1.00 91.88 82 TRP A N 1
ATOM 602 C CA . TRP A 1 82 ? -6.630 5.025 10.033 1.00 91.88 82 TRP A CA 1
ATOM 603 C C . TRP A 1 82 ? -7.082 3.870 9.149 1.00 91.88 82 TRP A C 1
ATOM 605 O O . TRP A 1 82 ? -8.205 3.863 8.654 1.00 91.88 82 TRP A O 1
ATOM 615 N N . LEU A 1 83 ? -6.207 2.889 8.962 1.00 94.12 83 LEU A N 1
ATOM 616 C CA . LEU A 1 83 ? -6.504 1.649 8.261 1.00 94.12 83 LEU A CA 1
ATOM 617 C C . LEU A 1 83 ? -6.822 0.542 9.267 1.00 94.12 83 LEU A C 1
ATOM 619 O O . LEU A 1 83 ? -6.234 0.492 10.351 1.00 94.12 83 LEU A O 1
ATOM 623 N N . TYR A 1 84 ? -7.714 -0.370 8.904 1.00 95.06 84 TYR A N 1
ATOM 624 C CA . TYR A 1 84 ? -8.014 -1.561 9.693 1.00 95.06 84 TYR A CA 1
ATOM 625 C C . TYR A 1 84 ? -8.216 -2.784 8.802 1.00 95.06 84 TYR A C 1
ATOM 627 O O . TYR A 1 84 ? -8.605 -2.675 7.640 1.00 95.06 84 TYR A O 1
ATOM 635 N N . ASN A 1 85 ? -7.967 -3.961 9.373 1.00 95.56 85 ASN A N 1
ATOM 636 C CA . ASN A 1 85 ? -8.153 -5.221 8.673 1.00 95.56 85 ASN A CA 1
ATOM 637 C C . ASN A 1 85 ? -9.622 -5.668 8.749 1.00 95.56 85 ASN A C 1
ATOM 639 O O . ASN A 1 85 ? -10.073 -6.135 9.799 1.00 95.56 85 ASN A O 1
ATOM 643 N N . GLN A 1 86 ? -10.361 -5.543 7.650 1.00 93.19 86 GLN A N 1
ATOM 644 C CA . GLN A 1 86 ? -11.791 -5.869 7.566 1.00 93.19 86 GLN A CA 1
ATOM 645 C C . GLN A 1 86 ? -12.081 -7.369 7.743 1.00 93.19 86 GLN A C 1
ATOM 647 O O . GLN A 1 86 ? -13.153 -7.744 8.211 1.00 93.19 86 GLN A O 1
ATOM 652 N N . LYS A 1 87 ? -11.119 -8.255 7.453 1.00 92.25 87 LYS A N 1
ATOM 653 C CA . LYS A 1 87 ? -11.272 -9.695 7.733 1.00 92.25 87 LYS A CA 1
ATOM 654 C C . LYS A 1 87 ? -11.138 -10.019 9.220 1.00 92.25 87 LYS A C 1
ATOM 656 O O . LYS A 1 87 ? -11.689 -11.016 9.680 1.00 92.25 87 LYS A O 1
ATOM 661 N N . ARG A 1 88 ? -10.387 -9.209 9.974 1.00 92.50 88 ARG A N 1
ATOM 662 C CA . ARG A 1 88 ? -10.193 -9.384 11.427 1.00 92.50 88 ARG A CA 1
ATOM 663 C C . ARG A 1 88 ? -11.244 -8.657 12.259 1.00 92.50 88 ARG A C 1
ATOM 665 O O . ARG A 1 88 ? -11.512 -9.072 13.388 1.00 92.50 88 ARG A O 1
ATOM 672 N N . HIS A 1 89 ? -11.825 -7.589 11.720 1.00 90.56 89 HIS A N 1
ATOM 673 C CA . HIS A 1 89 ? -12.786 -6.743 12.420 1.00 90.56 89 HIS A CA 1
ATOM 674 C C . HIS A 1 89 ? -14.011 -6.493 11.551 1.00 90.56 89 HIS A C 1
ATOM 676 O O . HIS A 1 89 ? -13.895 -5.959 10.454 1.00 90.56 89 HIS A O 1
ATOM 682 N N . SER A 1 90 ? -15.192 -6.806 12.086 1.00 84.12 90 SER A N 1
ATOM 683 C CA . SER A 1 90 ? -16.487 -6.581 11.431 1.00 84.12 90 SER A CA 1
ATOM 684 C C . SER A 1 90 ? -16.796 -5.109 11.153 1.00 84.12 90 SER A C 1
ATOM 686 O O . SER A 1 90 ? -17.605 -4.810 10.279 1.00 84.12 90 SER A O 1
ATOM 688 N N . ALA A 1 91 ? -16.182 -4.192 11.902 1.00 87.75 91 ALA A N 1
ATOM 689 C CA . ALA A 1 91 ? -16.310 -2.756 11.708 1.00 87.75 91 ALA A CA 1
ATOM 690 C C . ALA A 1 91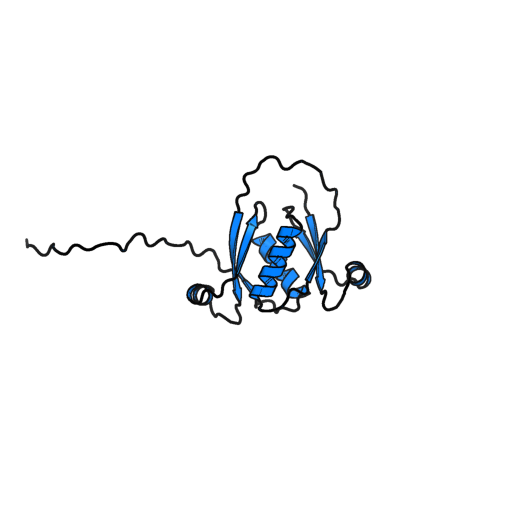 ? -15.050 -2.015 12.178 1.00 87.75 91 ALA A C 1
ATOM 692 O O . ALA A 1 91 ? -14.354 -2.457 13.096 1.00 87.75 91 ALA A O 1
ATOM 693 N N . ALA A 1 92 ? -14.825 -0.815 11.633 1.00 87.31 92 ALA A N 1
ATOM 694 C CA . ALA A 1 92 ? -13.755 0.090 12.065 1.00 87.31 92 ALA A CA 1
ATOM 695 C C . ALA A 1 92 ? -13.775 0.367 13.582 1.00 87.31 92 ALA A C 1
ATOM 697 O O . ALA A 1 92 ? -12.731 0.482 14.223 1.00 87.31 92 ALA A O 1
ATOM 698 N N . ARG A 1 93 ? -14.972 0.434 14.183 1.00 86.75 93 ARG A N 1
ATOM 699 C CA . ARG A 1 93 ? -15.150 0.631 15.629 1.00 86.75 93 ARG A CA 1
ATOM 700 C C . ARG A 1 93 ? -14.511 -0.476 16.459 1.00 86.75 93 ARG A C 1
ATOM 702 O O . ARG A 1 93 ? -13.890 -0.175 17.478 1.00 86.75 93 ARG A O 1
ATOM 709 N N . ASP A 1 94 ? -14.629 -1.723 16.022 1.00 88.19 94 ASP A N 1
ATOM 710 C CA . ASP A 1 94 ? -14.073 -2.865 16.747 1.00 88.19 94 ASP A CA 1
ATOM 711 C C . ASP A 1 94 ? -12.542 -2.811 16.742 1.00 88.19 94 ASP A C 1
ATOM 713 O O . ASP A 1 94 ? -11.910 -3.005 17.785 1.00 88.19 94 ASP A O 1
ATOM 717 N N . ALA A 1 95 ? -11.960 -2.464 15.591 1.00 89.56 95 ALA A N 1
ATOM 718 C CA . ALA A 1 95 ? -10.525 -2.256 15.433 1.00 89.56 95 ALA A CA 1
ATOM 719 C C . ALA A 1 95 ? -10.014 -1.127 16.343 1.00 89.56 95 ALA A C 1
ATOM 721 O O . ALA A 1 95 ? -9.010 -1.293 17.037 1.00 89.56 95 ALA A O 1
ATOM 722 N N . ILE A 1 96 ? -10.742 -0.007 16.418 1.00 87.50 96 ILE A N 1
ATOM 723 C CA . ILE A 1 96 ? -10.380 1.142 17.262 1.00 87.50 96 ILE A CA 1
ATOM 724 C C . ILE A 1 96 ? -10.420 0.787 18.751 1.00 87.50 96 ILE A C 1
ATOM 726 O O . ILE A 1 96 ? -9.460 1.071 19.469 1.00 87.50 96 ILE A O 1
ATOM 730 N N . ILE A 1 97 ? -11.481 0.125 19.223 1.00 87.56 97 ILE A N 1
ATOM 731 C CA . ILE A 1 97 ? -11.598 -0.299 20.631 1.00 87.56 97 ILE A CA 1
ATOM 732 C C . ILE A 1 97 ? -10.447 -1.240 21.010 1.00 87.56 97 ILE A C 1
ATOM 734 O O . ILE A 1 97 ? -9.877 -1.123 22.096 1.00 87.56 97 ILE A O 1
ATOM 738 N N . LYS A 1 98 ? -10.075 -2.146 20.101 1.00 89.62 98 LYS A N 1
ATOM 739 C CA . LYS A 1 98 ? -8.968 -3.093 20.288 1.00 89.62 98 LYS A CA 1
ATOM 740 C C . LYS A 1 98 ? -7.584 -2.482 20.051 1.00 89.62 98 LYS A C 1
ATOM 742 O O . LYS A 1 98 ? -6.594 -3.168 20.288 1.00 89.62 98 LYS A O 1
ATOM 747 N N . LYS A 1 99 ? -7.506 -1.215 19.622 1.00 88.44 99 LYS A N 1
ATOM 748 C CA . LYS A 1 99 ? -6.269 -0.532 19.204 1.00 88.44 99 LYS A CA 1
ATOM 749 C C . LYS A 1 99 ? -5.515 -1.274 18.090 1.00 88.44 99 LYS A C 1
ATOM 751 O O . LYS A 1 99 ? -4.297 -1.170 18.000 1.00 88.44 99 LYS A O 1
ATOM 756 N N . ASP A 1 100 ? -6.240 -2.002 17.247 1.00 91.12 100 ASP A N 1
ATOM 757 C CA . ASP A 1 100 ? -5.708 -2.725 16.088 1.00 91.12 100 ASP A CA 1
ATOM 758 C C . ASP A 1 100 ? -5.987 -1.926 14.807 1.00 91.12 100 ASP A C 1
ATOM 760 O O . ASP A 1 100 ? -6.704 -2.356 13.904 1.00 91.12 100 ASP A O 1
ATOM 764 N N . ILE A 1 101 ? -5.472 -0.695 14.793 1.00 92.06 101 ILE A N 1
ATOM 765 C CA . ILE A 1 101 ? -5.545 0.244 13.672 1.00 92.06 101 ILE A CA 1
ATOM 766 C C . ILE A 1 101 ? -4.137 0.656 13.254 1.00 92.06 101 ILE A C 1
ATOM 768 O O . ILE A 1 101 ? -3.250 0.820 14.091 1.00 92.06 101 ILE A O 1
ATOM 772 N N . THR A 1 102 ? -3.933 0.861 11.957 1.00 92.88 102 THR A N 1
ATOM 773 C CA . THR A 1 102 ? -2.677 1.387 11.412 1.00 92.88 102 THR A CA 1
ATOM 774 C C . THR A 1 102 ? -2.872 2.844 11.028 1.00 92.88 102 THR A C 1
ATOM 776 O O . THR A 1 102 ? -3.675 3.154 10.153 1.00 92.88 102 THR A O 1
ATOM 779 N N . GLN A 1 103 ? -2.158 3.752 11.692 1.00 89.31 103 GLN A N 1
ATOM 780 C CA . GLN A 1 103 ? -2.198 5.167 11.343 1.00 89.31 103 GLN A CA 1
ATOM 781 C C . GLN A 1 103 ? -1.305 5.450 10.140 1.00 89.31 103 GLN A C 1
ATOM 783 O O . GLN A 1 103 ? -0.138 5.072 10.115 1.00 89.31 103 GLN A O 1
ATOM 788 N N . VAL A 1 104 ? -1.867 6.176 9.184 1.00 87.19 104 VAL A N 1
ATOM 789 C CA . VAL A 1 104 ? -1.219 6.647 7.971 1.00 87.19 104 VAL A CA 1
ATOM 790 C C . VAL A 1 104 ? -1.276 8.165 7.962 1.00 87.19 104 VAL A C 1
ATOM 792 O O . VAL A 1 104 ? -2.330 8.752 8.205 1.00 87.19 104 VAL A O 1
ATOM 795 N N . LYS A 1 105 ? -0.138 8.803 7.702 1.00 82.94 105 LYS A N 1
ATOM 796 C CA . LYS A 1 105 ? -0.058 10.249 7.504 1.00 82.94 105 LYS A CA 1
ATOM 797 C C . LYS A 1 105 ? -0.119 10.550 6.016 1.00 82.94 105 LYS A C 1
ATOM 799 O O . LYS A 1 105 ? 0.573 9.910 5.231 1.00 82.94 105 LYS A O 1
ATOM 804 N N . ILE A 1 106 ? -0.958 11.507 5.658 1.00 80.88 106 ILE A N 1
ATOM 805 C CA . ILE A 1 106 ? -1.142 11.979 4.295 1.00 80.88 106 ILE A CA 1
ATOM 806 C C . ILE A 1 106 ? -0.846 13.467 4.298 1.00 80.88 106 ILE A C 1
ATOM 808 O O . ILE A 1 106 ? -1.502 14.226 5.012 1.00 80.88 106 ILE A O 1
ATOM 812 N N . ASP A 1 107 ? 0.143 13.867 3.514 1.00 79.38 107 ASP A N 1
ATOM 813 C CA . ASP A 1 107 ? 0.485 15.270 3.346 1.00 79.38 107 ASP A CA 1
ATOM 814 C C . ASP A 1 107 ? -0.321 15.851 2.179 1.00 79.38 107 ASP A C 1
ATOM 816 O O . ASP A 1 107 ? -0.429 15.241 1.109 1.00 79.38 107 ASP A O 1
ATOM 820 N N . GLU A 1 108 ? -0.923 17.023 2.390 1.00 73.56 108 GLU A N 1
ATOM 821 C CA . GLU A 1 108 ? -1.577 17.759 1.308 1.00 73.56 108 GLU A CA 1
ATOM 822 C C . GLU A 1 108 ? -0.596 17.997 0.138 1.00 73.56 108 GLU A C 1
ATOM 824 O O . GLU A 1 108 ? 0.592 18.239 0.368 1.00 73.56 108 GLU A O 1
ATOM 829 N N . PRO A 1 109 ? -1.063 17.936 -1.126 1.00 78.50 109 PRO A N 1
ATOM 830 C CA . PRO A 1 109 ? -2.464 17.891 -1.555 1.00 78.50 109 PRO A CA 1
ATOM 831 C C . PRO A 1 109 ? -3.023 16.476 -1.815 1.00 78.50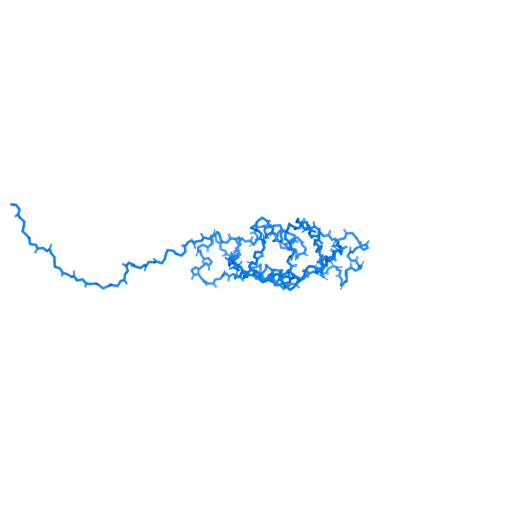 109 PRO A C 1
ATOM 833 O O . PRO A 1 109 ? -4.010 16.358 -2.539 1.00 78.50 109 PRO A O 1
ATOM 836 N N . MET A 1 110 ? -2.428 15.405 -1.268 1.00 84.81 110 MET A N 1
ATOM 837 C CA . MET A 1 110 ? -2.932 14.045 -1.511 1.00 84.81 110 MET A CA 1
ATOM 838 C C . MET A 1 110 ? -4.357 13.864 -0.970 1.00 84.81 110 MET A C 1
ATOM 840 O O . MET A 1 110 ? -4.652 14.098 0.203 1.00 84.81 110 MET A O 1
ATOM 844 N N . THR A 1 111 ? -5.245 13.412 -1.847 1.00 85.19 111 THR A N 1
ATOM 845 C CA . THR A 1 111 ? -6.668 13.209 -1.574 1.00 85.19 111 THR A CA 1
ATOM 846 C C . THR A 1 111 ? -6.973 11.790 -1.086 1.00 85.19 111 THR A C 1
ATOM 848 O O . THR A 1 111 ? -6.211 10.847 -1.297 1.00 85.19 111 THR A O 1
ATOM 851 N N . LEU A 1 112 ? -8.156 11.600 -0.488 1.00 85.81 112 LEU A N 1
ATOM 852 C CA . LEU A 1 112 ? -8.646 10.270 -0.104 1.00 85.81 112 LEU A CA 1
ATOM 853 C C . LEU A 1 112 ? -8.792 9.325 -1.310 1.00 85.81 112 LEU A C 1
ATOM 855 O O . LEU A 1 112 ? -8.541 8.130 -1.186 1.00 85.81 112 LEU A O 1
ATOM 859 N N . ASN A 1 113 ? -9.163 9.853 -2.481 1.00 88.38 113 ASN A N 1
ATOM 860 C CA . ASN A 1 113 ? -9.281 9.062 -3.707 1.00 88.38 113 ASN A CA 1
ATOM 861 C C . ASN A 1 113 ? -7.918 8.544 -4.180 1.00 88.38 113 ASN A C 1
ATOM 863 O O . ASN A 1 113 ? -7.812 7.396 -4.604 1.00 88.38 113 ASN A O 1
ATOM 867 N N . GLU A 1 114 ? -6.872 9.363 -4.068 1.00 89.56 114 GLU A N 1
ATOM 868 C CA . GLU A 1 114 ? -5.502 8.939 -4.365 1.00 89.56 114 GLU A CA 1
ATOM 869 C C . GLU A 1 114 ? -5.018 7.889 -3.366 1.00 89.56 114 GLU A C 1
ATOM 871 O O . GLU A 1 114 ? -4.433 6.888 -3.778 1.00 89.56 114 GLU A O 1
ATOM 876 N N . LEU A 1 115 ? -5.336 8.042 -2.074 1.00 91.38 115 LEU A N 1
ATOM 877 C CA . LEU A 1 115 ? -5.050 7.002 -1.086 1.00 91.38 115 LEU A CA 1
ATOM 878 C C . LEU A 1 115 ? -5.756 5.682 -1.431 1.00 91.38 115 LEU A C 1
ATOM 880 O O . LEU A 1 115 ? -5.129 4.630 -1.368 1.00 91.38 115 LEU A O 1
ATOM 884 N N . LEU A 1 116 ? -7.038 5.718 -1.801 1.00 92.19 116 LEU A N 1
ATOM 885 C CA . LEU A 1 116 ? -7.791 4.521 -2.192 1.00 92.19 116 LEU A CA 1
ATOM 886 C C . LEU A 1 116 ? -7.177 3.839 -3.421 1.00 92.19 116 LEU A C 1
ATOM 888 O O . LEU A 1 116 ? -7.036 2.617 -3.428 1.00 92.19 116 LEU A O 1
ATOM 892 N N . ALA A 1 117 ? -6.751 4.614 -4.421 1.00 93.38 117 ALA A N 1
ATOM 893 C CA . ALA A 1 117 ? -6.048 4.084 -5.588 1.00 93.38 117 ALA A CA 1
ATOM 894 C C . ALA A 1 117 ? -4.707 3.429 -5.206 1.00 93.38 117 ALA A C 1
ATOM 896 O O . ALA A 1 117 ? -4.362 2.370 -5.736 1.00 93.38 117 ALA A O 1
ATOM 897 N N . ILE A 1 118 ? -3.973 4.021 -4.256 1.00 94.62 118 ILE A N 1
ATOM 898 C CA . ILE A 1 118 ? -2.740 3.440 -3.708 1.00 94.62 118 ILE A CA 1
ATOM 899 C C . ILE A 1 118 ? -3.042 2.139 -2.945 1.00 94.62 118 ILE A C 1
ATOM 901 O O . ILE A 1 118 ? -2.344 1.148 -3.143 1.00 94.62 118 ILE A O 1
ATOM 905 N N . ILE A 1 119 ? -4.079 2.101 -2.103 1.00 95.12 119 ILE A N 1
ATOM 906 C CA . ILE A 1 119 ? -4.481 0.884 -1.375 1.00 95.12 119 ILE A CA 1
ATOM 907 C C . ILE A 1 119 ? -4.789 -0.246 -2.355 1.00 95.12 119 ILE A C 1
ATOM 909 O O . ILE A 1 119 ? -4.241 -1.338 -2.208 1.00 95.12 119 ILE A O 1
ATOM 913 N N . ASP A 1 120 ? -5.609 0.023 -3.366 1.00 95.44 120 ASP A N 1
ATOM 914 C CA . ASP A 1 120 ? -6.001 -0.962 -4.372 1.00 95.44 120 ASP A CA 1
ATOM 915 C C . ASP A 1 120 ? -4.788 -1.526 -5.134 1.00 95.44 120 ASP A C 1
ATOM 917 O O . ASP A 1 120 ? -4.600 -2.743 -5.231 1.00 95.44 120 ASP A O 1
ATOM 921 N N . VAL A 1 121 ? -3.906 -0.657 -5.640 1.00 96.19 121 VAL A N 1
ATOM 922 C CA . VAL A 1 121 ? -2.735 -1.116 -6.400 1.00 96.19 121 VAL A CA 1
ATOM 923 C C . VAL A 1 121 ? -1.736 -1.878 -5.524 1.00 96.19 121 VAL A C 1
ATOM 925 O O . VAL A 1 121 ? -1.198 -2.902 -5.952 1.00 96.19 121 VAL A O 1
ATOM 928 N N . VAL A 1 122 ? -1.528 -1.439 -4.278 1.00 96.81 122 VAL A N 1
ATOM 929 C CA . VAL A 1 122 ? -0.659 -2.131 -3.318 1.00 96.81 122 VAL A CA 1
ATOM 930 C C . VAL A 1 122 ? -1.235 -3.499 -2.974 1.00 96.81 122 VAL A C 1
ATOM 932 O O . VAL A 1 122 ? -0.484 -4.475 -2.990 1.00 96.81 122 VAL A O 1
ATOM 935 N N . CYS A 1 123 ? -2.544 -3.603 -2.730 1.00 95.81 123 CYS A N 1
ATOM 936 C CA . CYS A 1 123 ? -3.184 -4.882 -2.431 1.00 95.81 123 CYS A CA 1
ATOM 937 C C . CYS A 1 123 ? -2.993 -5.878 -3.577 1.00 95.81 123 CYS A C 1
ATOM 939 O O . CYS A 1 123 ? -2.503 -6.988 -3.353 1.00 95.81 123 CYS A O 1
ATOM 941 N N . ARG A 1 124 ? -3.238 -5.450 -4.820 1.00 94.75 124 ARG A N 1
ATOM 942 C CA . ARG A 1 124 ? -3.011 -6.288 -6.006 1.00 94.75 124 ARG A CA 1
ATOM 943 C C . ARG A 1 124 ? -1.555 -6.730 -6.147 1.00 94.75 124 ARG A C 1
ATOM 945 O O . ARG A 1 124 ? -1.295 -7.911 -6.371 1.00 94.75 124 ARG A O 1
ATOM 952 N N . CYS A 1 125 ? -0.590 -5.823 -5.987 1.00 96.06 125 CYS A N 1
ATOM 953 C CA . CYS A 1 125 ? 0.834 -6.165 -6.098 1.00 96.06 125 CYS A CA 1
ATOM 954 C C . CYS A 1 125 ? 1.343 -7.051 -4.949 1.00 96.06 125 CYS A C 1
ATOM 956 O O . CYS A 1 125 ? 2.263 -7.851 -5.150 1.00 96.06 125 CYS A O 1
ATOM 958 N N . ALA A 1 126 ? 0.766 -6.919 -3.757 1.00 95.38 126 ALA A N 1
ATOM 959 C CA . ALA A 1 126 ? 1.139 -7.699 -2.584 1.00 95.38 126 ALA A CA 1
ATOM 960 C C . ALA A 1 126 ? 0.406 -9.052 -2.491 1.00 95.38 126 ALA A C 1
ATOM 962 O O . ALA A 1 126 ? 0.800 -9.899 -1.690 1.00 95.38 126 ALA A O 1
ATOM 963 N N . GLY A 1 127 ? -0.631 -9.272 -3.308 1.00 93.75 127 GLY A N 1
ATOM 964 C CA . GLY A 1 127 ? -1.494 -10.452 -3.218 1.00 93.75 127 GLY A CA 1
ATOM 965 C C . GLY A 1 127 ? -2.410 -10.423 -1.991 1.00 93.75 127 GLY A C 1
ATOM 966 O O . GLY A 1 127 ? -2.622 -11.458 -1.364 1.00 93.75 127 GLY A O 1
ATOM 967 N N . ILE A 1 128 ? -2.891 -9.235 -1.623 1.00 94.50 128 ILE A N 1
ATOM 968 C CA . ILE A 1 128 ? -3.898 -9.005 -0.583 1.00 94.50 128 ILE A CA 1
ATOM 969 C C . ILE A 1 128 ? -5.278 -8.971 -1.261 1.00 94.50 128 ILE A C 1
ATOM 971 O O . ILE A 1 128 ? -5.435 -8.293 -2.277 1.00 94.50 128 ILE A O 1
ATOM 975 N N . ASP A 1 129 ? -6.271 -9.665 -0.697 1.00 92.75 129 ASP A N 1
ATOM 976 C CA . ASP A 1 129 ? -7.648 -9.636 -1.214 1.00 92.75 129 ASP A CA 1
ATOM 977 C C . ASP A 1 129 ? -8.274 -8.226 -1.096 1.00 92.75 129 ASP A C 1
ATOM 979 O O . ASP A 1 129 ? -7.977 -7.477 -0.161 1.00 92.75 129 ASP A O 1
ATOM 983 N N . GLU A 1 130 ? -9.169 -7.874 -2.029 1.00 80.12 130 GLU A N 1
ATOM 984 C CA . GLU A 1 130 ? -9.737 -6.519 -2.208 1.00 80.12 130 GLU A CA 1
ATOM 985 C C . GLU A 1 130 ? -10.467 -5.957 -0.970 1.00 80.12 130 GLU A C 1
ATOM 987 O O . GLU A 1 130 ? -10.608 -4.745 -0.828 1.00 80.12 130 GLU A O 1
ATOM 992 N N . ASP A 1 131 ? -10.901 -6.814 -0.047 1.00 86.81 131 ASP A N 1
ATOM 993 C CA . ASP A 1 131 ? -11.657 -6.460 1.157 1.00 86.81 131 ASP A CA 1
ATOM 994 C C . ASP A 1 131 ? -10.877 -6.721 2.454 1.00 86.81 131 ASP A C 1
ATOM 996 O O . ASP A 1 131 ? -11.466 -6.941 3.510 1.00 86.81 131 ASP A O 1
ATOM 1000 N N . VAL A 1 132 ? -9.542 -6.750 2.406 1.00 93.19 132 VAL A N 1
ATOM 1001 C CA . VAL A 1 132 ? -8.721 -6.878 3.623 1.00 93.19 132 VAL A CA 1
ATOM 1002 C C . VAL A 1 132 ? -8.458 -5.521 4.258 1.00 93.19 132 VAL A C 1
ATOM 1004 O O . VAL A 1 132 ? -8.564 -5.403 5.476 1.00 93.19 132 VAL A O 1
ATOM 1007 N N . VAL A 1 133 ? -8.105 -4.501 3.475 1.00 94.19 133 VAL A N 1
ATOM 1008 C CA . VAL A 1 133 ? -7.684 -3.191 3.997 1.00 94.19 133 VAL A CA 1
ATOM 1009 C C . VAL A 1 133 ? -8.830 -2.195 3.883 1.00 94.19 133 VAL A C 1
ATOM 1011 O O . VAL A 1 133 ? -9.186 -1.755 2.795 1.00 94.19 133 VAL A O 1
ATOM 1014 N N . GLY A 1 134 ? -9.396 -1.812 5.025 1.00 90.81 134 GLY A N 1
ATOM 1015 C CA . GLY A 1 134 ? -10.432 -0.791 5.119 1.00 90.81 134 GLY A CA 1
ATOM 1016 C C . GLY A 1 134 ? -9.898 0.532 5.643 1.00 90.81 134 GLY A C 1
ATOM 1017 O O . GLY A 1 134 ? -9.026 0.555 6.510 1.00 90.81 134 GLY A O 1
ATOM 1018 N N . ILE A 1 135 ? -10.482 1.636 5.182 1.00 90.25 135 ILE A N 1
ATOM 1019 C CA . ILE A 1 135 ? -10.307 2.946 5.810 1.00 90.25 135 ILE A CA 1
ATOM 1020 C C . ILE A 1 135 ? -11.352 3.079 6.915 1.00 90.25 135 ILE A C 1
ATOM 1022 O O . ILE A 1 135 ? -12.553 2.953 6.671 1.00 90.25 135 ILE A O 1
ATOM 1026 N N . ALA A 1 136 ? -10.905 3.321 8.142 1.00 85.50 136 ALA A N 1
ATOM 1027 C CA . ALA A 1 136 ? -11.784 3.839 9.170 1.00 85.50 136 ALA A CA 1
ATOM 1028 C C . ALA A 1 136 ? -12.086 5.288 8.779 1.00 85.50 136 ALA A C 1
ATOM 1030 O O . ALA A 1 136 ? -11.217 6.155 8.893 1.00 85.50 136 ALA A O 1
ATOM 1031 N N . GLU A 1 137 ? -13.292 5.529 8.252 1.00 66.12 137 GLU A N 1
ATOM 1032 C CA . GLU A 1 137 ? -13.802 6.885 8.026 1.00 66.12 137 GLU A CA 1
ATOM 1033 C C . GLU A 1 137 ? -13.533 7.742 9.266 1.00 66.12 137 GLU A C 1
ATOM 1035 O O . GLU A 1 137 ? -13.521 7.189 10.375 1.00 66.12 137 GLU A O 1
ATOM 1040 N N . PRO A 1 138 ? -13.301 9.060 9.118 1.00 54.81 138 PRO A N 1
ATOM 1041 C CA . PRO A 1 138 ? -13.022 9.906 10.261 1.00 54.81 138 PRO A CA 1
ATOM 1042 C C . PRO A 1 138 ? -14.186 9.796 11.246 1.00 54.81 138 PRO A C 1
ATOM 1044 O O . PRO A 1 138 ? -15.225 10.439 11.103 1.00 54.81 138 PRO A O 1
ATOM 1047 N N . MET A 1 139 ? -13.995 8.990 12.292 1.00 46.69 139 MET A N 1
ATOM 1048 C CA . MET A 1 139 ? -14.717 9.189 13.525 1.00 46.69 139 MET A CA 1
ATOM 1049 C C . MET A 1 139 ? -14.232 10.549 13.970 1.00 46.69 139 MET A C 1
ATOM 1051 O O . MET A 1 139 ? -13.095 10.673 14.429 1.00 46.69 139 MET A O 1
ATOM 1055 N N . MET A 1 140 ? -15.062 11.581 13.794 1.00 37.72 140 MET A N 1
ATOM 1056 C CA . MET A 1 140 ? -14.908 12.766 14.615 1.00 37.72 140 MET A CA 1
ATOM 1057 C C . MET A 1 140 ? -14.710 12.235 16.026 1.00 37.72 140 MET A C 1
ATOM 1059 O O . MET A 1 140 ? -15.596 11.570 16.569 1.00 37.72 140 MET A O 1
ATOM 1063 N N . ALA A 1 141 ? -13.522 12.447 16.583 1.00 39.56 141 ALA A N 1
ATOM 1064 C CA . ALA A 1 141 ? -13.332 12.286 17.999 1.00 39.56 141 ALA A CA 1
ATOM 1065 C C . ALA A 1 141 ? -14.297 13.298 18.613 1.00 39.56 141 ALA A C 1
ATOM 1067 O O . ALA A 1 141 ? -13.994 14.487 18.697 1.00 39.56 141 ALA A O 1
ATOM 1068 N N . VAL A 1 142 ? -15.507 12.851 18.955 1.00 37.25 142 VAL A N 1
ATOM 1069 C CA . VAL A 1 142 ? -16.348 13.566 19.894 1.00 37.25 142 VAL A CA 1
ATOM 1070 C C . VAL A 1 142 ? -15.529 13.513 21.167 1.00 37.25 142 VAL A C 1
ATOM 1072 O O . VAL A 1 142 ? -15.495 12.503 21.868 1.00 37.25 142 VAL A O 1
ATOM 1075 N N . ILE A 1 143 ? -14.755 14.569 21.390 1.00 36.97 143 ILE A N 1
ATOM 1076 C CA . ILE A 1 143 ? -14.198 14.859 22.693 1.00 36.97 143 ILE A CA 1
ATOM 1077 C C . ILE A 1 143 ? -15.436 14.997 23.575 1.00 36.97 143 ILE A C 1
ATOM 1079 O O . ILE A 1 143 ? -16.132 16.009 23.519 1.00 36.97 143 ILE A O 1
ATOM 1083 N N . ASP A 1 144 ? -15.758 13.945 24.326 1.00 40.41 144 ASP A N 1
ATOM 1084 C CA . ASP A 1 144 ? -16.724 14.008 25.413 1.00 40.41 144 ASP A CA 1
ATOM 1085 C C . ASP A 1 144 ? -16.114 14.904 26.497 1.00 40.41 144 ASP A C 1
ATOM 1087 O O . ASP A 1 144 ? -15.495 14.458 27.462 1.00 40.41 144 ASP A O 1
ATOM 1091 N N . ALA A 1 145 ? -16.238 16.214 26.297 1.00 40.94 145 ALA A N 1
ATOM 1092 C CA . ALA A 1 145 ? -15.996 17.230 27.310 1.00 40.94 145 ALA A CA 1
ATOM 1093 C C . ALA A 1 145 ? -17.203 17.338 28.264 1.00 40.94 145 ALA A C 1
ATOM 1095 O O . ALA A 1 145 ? -17.523 18.425 28.740 1.00 40.94 145 ALA A O 1
ATOM 1096 N N . GLY A 1 146 ? -17.899 16.226 28.520 1.00 40.59 146 GLY A N 1
ATOM 1097 C CA . GLY A 1 146 ? -19.147 16.178 29.270 1.00 40.59 146 GLY A CA 1
ATOM 1098 C C . GLY A 1 146 ? -19.127 15.293 30.510 1.00 40.59 146 GLY A C 1
ATOM 1099 O O . GLY A 1 146 ? -20.190 15.056 31.059 1.00 40.59 146 GLY A O 1
ATOM 1100 N N . HIS A 1 147 ? -17.977 14.812 30.997 1.00 44.53 147 HIS A N 1
ATOM 1101 C CA . HIS A 1 147 ? -17.928 14.085 32.275 1.00 44.53 147 HIS A CA 1
ATOM 1102 C C . HIS A 1 147 ? -16.734 14.486 33.148 1.00 44.53 147 HIS A C 1
ATOM 1104 O O . HIS A 1 147 ? -15.776 13.737 33.341 1.00 44.53 147 HIS A O 1
ATOM 1110 N N . ARG A 1 148 ? -16.834 15.662 33.776 1.00 41.03 148 ARG A N 1
ATOM 1111 C CA . ARG A 1 148 ? -16.209 15.909 35.082 1.00 41.03 148 ARG A CA 1
ATOM 1112 C C . ARG A 1 148 ? -17.166 16.668 36.003 1.00 41.03 148 ARG A C 1
ATOM 1114 O O . ARG A 1 148 ? -17.356 17.862 35.842 1.00 41.03 148 ARG A O 1
ATOM 1121 N N . GLY A 1 149 ? -17.655 15.961 37.023 1.00 37.34 149 GLY A N 1
ATOM 1122 C CA . GLY A 1 149 ? -17.849 16.538 38.356 1.00 37.34 149 GLY A CA 1
ATOM 1123 C C . GLY A 1 149 ? -19.256 17.008 38.725 1.00 37.34 149 GLY A C 1
ATOM 1124 O O . GLY A 1 149 ? -19.582 18.171 38.568 1.00 37.34 149 GLY A O 1
ATOM 1125 N N . GLN A 1 150 ? -20.039 16.085 39.291 1.00 42.47 150 GLN A N 1
ATOM 1126 C CA . GLN A 1 150 ? -20.824 16.239 40.529 1.00 42.47 150 GLN A CA 1
ATOM 1127 C C . GLN A 1 150 ? -21.262 17.658 40.962 1.00 42.47 150 GLN A C 1
ATOM 1129 O O . GLN A 1 150 ? -20.447 18.447 41.424 1.00 42.47 150 GLN A O 1
ATOM 1134 N N . SER A 1 151 ? -22.577 17.867 41.077 1.00 36.28 151 SER A N 1
ATOM 1135 C CA . SER A 1 151 ? -23.164 18.238 42.372 1.00 36.28 151 SER A CA 1
ATOM 1136 C C . SER A 1 151 ? -24.649 17.892 42.399 1.00 36.28 151 SER A C 1
ATOM 1138 O O . SER A 1 151 ? -25.459 18.419 41.644 1.00 36.28 151 SER A O 1
ATOM 1140 N N . THR A 1 152 ? -24.979 16.989 43.309 1.00 46.38 152 THR A N 1
ATOM 1141 C CA . THR A 1 152 ? -26.297 16.794 43.908 1.00 46.38 152 THR A CA 1
ATOM 1142 C C . THR A 1 152 ? -26.964 18.113 44.315 1.00 46.38 152 THR A C 1
ATOM 1144 O O . THR A 1 152 ? -26.274 19.032 44.755 1.00 46.38 152 THR A O 1
ATOM 1147 N N . ALA A 1 153 ? -28.302 18.091 44.286 1.00 45.94 153 ALA A N 1
ATOM 1148 C CA . ALA A 1 153 ? -29.268 19.000 44.917 1.00 45.94 153 ALA A CA 1
ATOM 1149 C C . ALA A 1 153 ? -29.972 19.999 43.984 1.00 45.94 153 ALA A C 1
ATOM 1151 O O . ALA A 1 153 ? -29.576 21.151 43.860 1.00 45.94 153 ALA A O 1
ATOM 1152 N N . GLN A 1 154 ? -31.112 19.565 43.440 1.00 39.03 154 GLN A N 1
ATOM 1153 C CA . GLN A 1 154 ? -32.308 20.406 43.337 1.00 39.03 154 GLN A CA 1
ATOM 1154 C C . GLN A 1 154 ? -33.556 19.515 43.301 1.00 39.03 154 GLN A C 1
ATOM 1156 O O . GLN A 1 154 ? -34.278 19.407 42.318 1.00 39.03 154 GLN A O 1
ATOM 1161 N N . GLU A 1 155 ? -33.784 18.840 44.424 1.00 45.59 155 GLU A N 1
ATOM 1162 C CA . GLU A 1 155 ? -35.123 18.451 44.842 1.00 45.59 155 GLU A CA 1
ATOM 1163 C C . GLU A 1 155 ? -35.563 19.531 45.839 1.00 45.59 155 GLU A C 1
ATOM 1165 O O . GLU A 1 155 ? -35.119 19.536 46.984 1.00 45.59 155 GL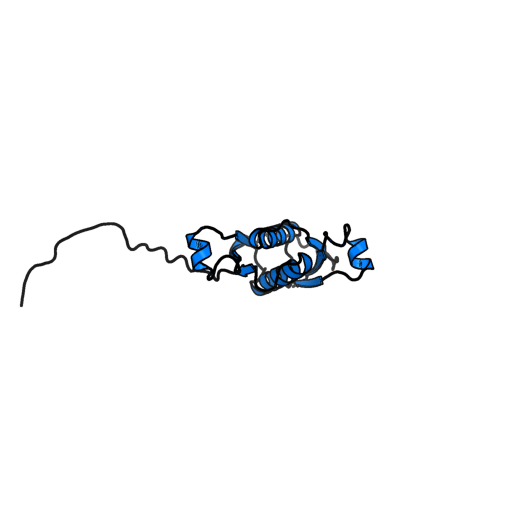U A O 1
ATOM 1170 N N . LEU A 1 156 ? -36.329 20.525 45.379 1.00 36.94 156 LEU A N 1
ATOM 1171 C CA . LEU A 1 156 ? -37.083 21.432 46.249 1.00 36.94 156 LEU A CA 1
ATOM 1172 C C . LEU A 1 156 ? -38.197 22.141 45.457 1.00 36.94 156 LEU A C 1
ATOM 1174 O O . LEU A 1 156 ? -37.964 23.142 44.791 1.00 36.94 156 LEU A O 1
ATOM 1178 N N . MET A 1 157 ? -39.399 21.575 45.623 1.00 39.03 157 MET A N 1
ATOM 1179 C CA . MET A 1 157 ? -40.701 22.239 45.820 1.00 39.03 157 MET A CA 1
ATOM 1180 C C . MET A 1 157 ? -41.315 22.983 44.618 1.00 39.03 157 MET A C 1
ATOM 1182 O O . MET A 1 157 ? -40.824 24.008 44.169 1.00 39.03 157 MET A O 1
ATOM 1186 N N . LEU A 1 158 ? -42.335 22.386 43.989 1.00 39.53 158 LEU A N 1
ATOM 1187 C CA . LEU A 1 158 ? -43.772 22.513 44.323 1.00 39.53 158 LEU A CA 1
ATOM 1188 C C . LEU A 1 158 ? -44.361 23.866 43.888 1.00 39.53 158 LEU A C 1
ATOM 1190 O O . LEU A 1 158 ? -44.092 24.902 44.492 1.00 39.53 158 LEU A O 1
ATOM 1194 N N . HIS A 1 159 ? -45.197 23.788 42.849 1.00 38.19 159 HIS A N 1
ATOM 1195 C CA . HIS A 1 159 ? -46.407 24.600 42.733 1.00 38.19 159 HIS A CA 1
ATOM 1196 C C . HIS A 1 159 ? -47.433 24.156 43.778 1.00 38.19 159 HIS A C 1
ATOM 1198 O O . HIS A 1 159 ? -47.452 22.941 44.089 1.00 38.19 159 HIS A O 1
#

Sequence (159 aa):
MSNMTVSFYSKKHHDTVASAIKARATSSIELLCSPTLNQLLELTNSICQCAGIENQVGIFVADSDTDNSAPGEQVPNTHAVWLYNQKRHSAARDAIIKKDITQVKIDEPMTLNELLAIIDVVCRCAGIDEDVVGIAEPMMAVIDAGHRGQSTAQELMLH

Radius of gyration: 21.74 Å; chains: 1; bounding box: 60×40×65 Å

Secondary structure (DSSP, 8-state):
---EEEEEEETTT-SSHHHHHHTT-EEEEEESS---HHHHHHHHHHHHHHHTS---EEEEE----------------EEEEEEEETTT-SSHHHHHHTT--EEEEEETT--HHHHHHHHHHHHHHHT--TTSEEEE--------TT-------------

pLDDT: mean 79.25, std 20.25, range [36.28, 96.81]

Foldseek 3Di:
DDKWKKKKAFCVVPVDPVRCVVVVRIDIDIHPDDDDPVLLVQLLQLLCVQLVHGRRMDMDTDDPDPPPPPPDPDPWPKDKWKKHFCVVDVAPVVCVVVVVIRIHIDTPPGDPVNSLVSSQRSCVNHVHDPRGIDIPDDPPPPPCPPDDDDDDDDPDDDD

Organism: Klebsiella pneumoniae (NCBI:txid573)